Protein AF-W7D1L2-F1 (afdb_monomer)

Radius of gyration: 26.66 Å; Cα contacts (8 Å, |Δi|>4): 145; chains: 1; bounding box: 58×38×76 Å

Secondary structure (DSSP, 8-state):
-----PPPEEEE-TTT--EEEEE--TT---HHHHHHTTPPPHHHHHHHHHHH--TT-SSS-S--HHHHHHHHHHHHHHHHHHHTTTS--S-EEHHHHHHHS----SSHHHHHHHHHH-GGGGGTEEEEEETTEEEEEE-GGGTTT--

pLDDT: mean 73.02, std 16.32, range [32.16, 93.81]

Solvent-accessible surface area (backbone atoms only — not comparable to full-atom values): 9106 Å² total; per-residue (Å²): 136,89,84,85,82,62,77,48,41,73,48,70,41,84,90,77,71,47,74,45,77,79,38,79,26,86,81,70,69,55,69,69,63,36,56,79,66,75,44,76,56,71,62,64,60,47,55,63,54,51,31,71,36,81,78,88,62,79,80,83,67,45,62,42,76,64,54,51,39,52,51,45,51,53,50,51,30,47,50,41,46,62,49,32,86,76,78,46,96,26,66,37,38,67,67,60,48,53,77,75,33,85,68,94,51,97,55,49,70,63,54,52,53,49,55,64,67,31,73,81,38,50,81,50,36,43,77,48,74,59,89,93,45,57,33,36,27,50,47,64,74,75,65,76,74,72,130

Organism: NCBI: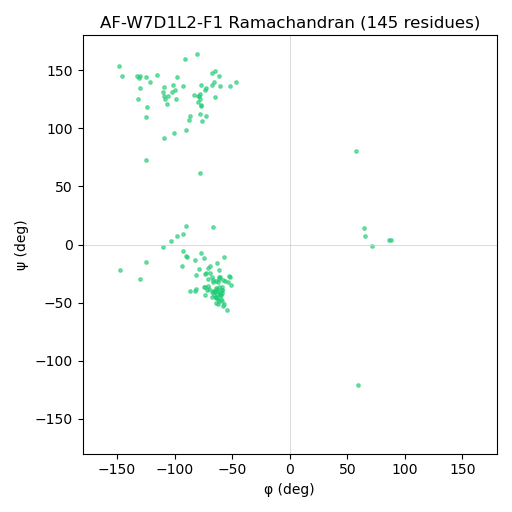txid1265816

Sequence (147 aa):
MSKQYGIGVLLVNTENGNIRVERSARFNRTAVLRRKRGLRSIREGIEAFSKDQIGGSKGGETMTSYKYTLNSIKKCLREELRKYEYKNDGWMTVDQILESCETYYAKPRTSVMQILRFDDNKTWCESRKVGRVCYFRYKETLRKGKI

Mean predicted aligned error: 16.4 Å

Foldseek 3Di:
DDDDQDDWDWDADPVPRDIDTPGAGPPNDPQVNCVVVVHDRVVVVVLVVVQCDPPDDDPDSHDDLVNQQLVLLLVVLVVLVVCCVPDDVSKDFLVRSCVRGDHPDPCSSVVVVCVLPPPVNVVFKDWDDDPPTIIIHGDCVVVVPDD

Nearest PDB structures (foldseek):
  3tky-assembly1_B  TM=4.772E-01  e=5.886E-02  Clarkia breweri
  8j3i-assembly1_A-2  TM=5.440E-01  e=7.527E-02  Coptis chinensis
  7v6j-assembly1_A  TM=4.788E-01  e=7.527E-02  Ligusticum chuanxiong
  6neh-assembly1_B  TM=5.714E-01  e=2.014E-01  Thalictrum flavum subsp. glaucum
  7v6j-assembly1_B  TM=4.814E-01  e=2.422E-01  Ligusticum chuanxiong

Structure (mmCIF, N/CA/C/O backbone):
data_AF-W7D1L2-F1
#
_entry.id   AF-W7D1L2-F1
#
loop_
_atom_site.group_PDB
_atom_site.id
_atom_site.type_symbol
_atom_site.label_atom_id
_atom_site.label_alt_id
_atom_site.label_comp_id
_atom_site.label_asym_id
_atom_site.label_entity_id
_atom_site.label_seq_id
_atom_site.pdbx_PDB_ins_code
_atom_site.Cartn_x
_atom_site.Cartn_y
_atom_site.Cartn_z
_atom_site.occupancy
_atom_site.B_iso_or_equiv
_atom_site.auth_seq_id
_atom_site.auth_comp_id
_atom_site.auth_asym_id
_atom_site.auth_atom_id
_atom_site.pdbx_PDB_model_num
ATOM 1 N N . MET A 1 1 ? 1.068 14.647 -56.869 1.00 37.25 1 MET A N 1
ATOM 2 C CA . MET A 1 1 ? 2.227 15.035 -56.027 1.00 37.25 1 MET A CA 1
ATOM 3 C C . MET A 1 1 ? 2.959 13.778 -55.567 1.00 37.25 1 MET A C 1
ATOM 5 O O . MET A 1 1 ? 2.396 13.013 -54.795 1.00 37.25 1 MET A O 1
ATOM 9 N N . SER A 1 2 ? 4.170 13.528 -56.075 1.00 32.16 2 SER A N 1
ATOM 10 C CA . SER A 1 2 ? 5.005 12.378 -55.690 1.00 32.16 2 SER A CA 1
ATOM 11 C C . SER A 1 2 ? 5.674 12.635 -54.332 1.00 32.16 2 SER A C 1
ATOM 13 O O . SER A 1 2 ? 6.319 13.666 -54.146 1.00 32.16 2 SER A O 1
ATOM 15 N N . LYS A 1 3 ? 5.494 11.730 -53.359 1.00 42.69 3 LYS A N 1
ATOM 16 C CA . LYS A 1 3 ? 6.194 11.776 -52.065 1.00 42.69 3 LYS A CA 1
ATOM 17 C C . LYS A 1 3 ? 7.524 11.030 -52.196 1.00 42.69 3 LYS A C 1
ATOM 19 O O . LYS A 1 3 ? 7.538 9.804 -52.220 1.00 42.69 3 LYS A O 1
ATOM 24 N N . GLN A 1 4 ? 8.637 11.760 -52.230 1.00 48.44 4 GLN A N 1
ATOM 25 C CA . GLN A 1 4 ? 9.975 11.173 -52.109 1.00 48.44 4 GLN A CA 1
ATOM 26 C C . GLN A 1 4 ? 10.265 10.812 -50.642 1.00 48.44 4 GLN A C 1
ATOM 28 O O . GLN A 1 4 ? 10.260 11.672 -49.759 1.00 48.44 4 GLN A O 1
ATOM 33 N N . TYR A 1 5 ? 10.528 9.534 -50.371 1.00 47.50 5 TYR A N 1
ATOM 34 C CA . TYR A 1 5 ? 11.022 9.054 -49.080 1.00 47.50 5 TYR A CA 1
ATOM 35 C C . TYR A 1 5 ? 12.534 8.830 -49.201 1.00 47.50 5 TYR A C 1
ATOM 37 O O . TYR A 1 5 ? 12.974 7.808 -49.712 1.00 47.50 5 TYR A O 1
ATOM 45 N N . GLY A 1 6 ? 13.338 9.813 -48.784 1.00 55.56 6 GLY A N 1
ATOM 46 C CA . GLY A 1 6 ? 14.799 9.719 -48.849 1.00 55.56 6 GLY A CA 1
ATOM 47 C C . GLY A 1 6 ? 15.378 8.842 -47.734 1.00 55.56 6 GLY A C 1
ATOM 48 O O . GLY A 1 6 ? 15.220 9.159 -46.549 1.00 55.56 6 GLY A O 1
ATOM 49 N N . ILE A 1 7 ? 16.066 7.764 -48.113 1.00 60.72 7 ILE A N 1
ATOM 50 C CA . ILE A 1 7 ? 17.021 7.049 -47.254 1.00 60.72 7 ILE A CA 1
ATOM 51 C C . ILE A 1 7 ? 18.262 7.952 -47.135 1.00 60.72 7 ILE A C 1
ATOM 53 O O . ILE A 1 7 ? 18.677 8.564 -48.118 1.00 60.72 7 ILE A O 1
ATOM 57 N N . GLY A 1 8 ? 18.803 8.125 -45.928 1.00 68.62 8 GLY A N 1
ATOM 58 C CA . GLY A 1 8 ? 19.995 8.959 -45.731 1.00 68.62 8 GLY A CA 1
ATOM 59 C C . GLY A 1 8 ? 21.227 8.336 -46.389 1.00 68.62 8 GLY A C 1
ATOM 60 O O . GLY A 1 8 ? 21.341 7.115 -46.424 1.00 68.62 8 GLY A O 1
ATOM 61 N N . VAL A 1 9 ? 22.143 9.167 -46.884 1.00 76.38 9 VAL A N 1
ATOM 62 C CA . VAL A 1 9 ? 23.395 8.731 -47.521 1.00 76.38 9 VAL A CA 1
ATOM 63 C C . VAL A 1 9 ? 24.557 9.051 -46.587 1.00 76.38 9 VAL A C 1
ATOM 65 O O . VAL A 1 9 ? 24.711 10.196 -46.147 1.00 76.38 9 VAL A O 1
ATOM 68 N N . LEU A 1 10 ? 25.348 8.026 -46.271 1.00 77.31 10 LEU A N 1
ATOM 69 C CA . LEU A 1 10 ? 26.580 8.131 -45.496 1.00 77.31 10 LEU A CA 1
ATOM 70 C C . LEU A 1 10 ? 27.764 7.860 -46.419 1.00 77.31 10 LEU A C 1
ATOM 72 O O . LEU A 1 10 ? 27.775 6.854 -47.125 1.00 77.31 10 LEU A O 1
ATOM 76 N N . LEU A 1 11 ? 28.761 8.734 -46.371 1.00 74.75 11 LEU A N 1
ATOM 77 C CA . LEU A 1 11 ? 30.048 8.521 -47.013 1.00 74.75 11 LEU A CA 1
ATOM 78 C C . LEU A 1 11 ? 31.036 8.033 -45.963 1.00 74.75 11 LEU A C 1
ATOM 80 O O . LEU A 1 11 ? 31.223 8.680 -44.929 1.00 74.75 11 LEU A O 1
ATOM 84 N N . VAL A 1 12 ? 31.664 6.895 -46.237 1.00 74.12 12 VAL A N 1
ATOM 85 C CA . VAL A 1 12 ? 32.719 6.331 -45.399 1.00 74.12 12 VAL A CA 1
ATOM 86 C C . VAL A 1 12 ? 34.038 6.530 -46.124 1.00 74.12 12 VAL A C 1
ATOM 88 O O . VAL A 1 12 ? 34.212 6.050 -47.240 1.00 74.12 12 VAL A O 1
ATOM 91 N N . ASN A 1 13 ? 34.967 7.243 -45.497 1.00 79.44 13 ASN A N 1
ATOM 92 C CA . ASN A 1 13 ? 36.348 7.268 -45.949 1.00 79.44 13 ASN A CA 1
ATOM 93 C C . ASN A 1 13 ? 37.017 5.966 -45.480 1.00 79.44 13 ASN A C 1
ATOM 95 O O . ASN A 1 13 ? 37.178 5.752 -44.279 1.00 79.44 13 ASN A O 1
ATOM 99 N N . THR A 1 14 ? 37.373 5.098 -46.426 1.00 76.56 14 THR A N 1
ATOM 100 C CA . THR A 1 14 ? 37.940 3.765 -46.173 1.00 76.56 14 THR A CA 1
ATOM 101 C C . THR A 1 14 ? 39.369 3.782 -45.640 1.00 76.56 14 THR A C 1
ATOM 103 O O . THR A 1 14 ? 39.783 2.805 -45.031 1.00 76.56 14 THR A O 1
ATOM 106 N N . GLU A 1 15 ? 40.110 4.874 -45.823 1.00 73.50 15 GLU A N 1
ATOM 107 C CA . GLU A 1 15 ? 41.498 5.001 -45.357 1.00 73.50 15 GLU A CA 1
ATOM 108 C C . GLU A 1 15 ? 41.551 5.392 -43.878 1.00 73.50 15 GLU A C 1
ATOM 110 O O . GLU A 1 15 ? 42.339 4.855 -43.105 1.00 73.50 15 GLU A O 1
ATOM 115 N N . ASN A 1 16 ? 40.649 6.287 -43.465 1.00 80.50 16 ASN A N 1
ATOM 116 C CA . ASN A 1 16 ? 40.673 6.887 -42.128 1.00 80.50 16 ASN A CA 1
ATOM 117 C C . ASN A 1 16 ? 39.511 6.410 -41.238 1.00 80.50 16 ASN A C 1
ATOM 119 O O . ASN A 1 16 ? 39.372 6.875 -40.110 1.00 80.50 16 ASN A O 1
ATOM 123 N N . GLY A 1 17 ? 38.615 5.564 -41.760 1.00 75.62 17 GLY A N 1
ATOM 124 C CA . GLY A 1 17 ? 37.410 5.078 -41.071 1.00 75.62 17 GLY A CA 1
ATOM 125 C C . GLY A 1 17 ? 36.364 6.160 -40.766 1.00 75.62 17 GLY A C 1
ATOM 126 O O . GLY A 1 17 ? 35.382 5.906 -40.068 1.00 75.62 17 GLY A O 1
ATOM 127 N N . ASN A 1 18 ? 36.561 7.381 -41.267 1.00 72.94 18 ASN A N 1
ATOM 128 C CA . ASN A 1 18 ? 35.715 8.522 -40.943 1.00 72.94 18 ASN A CA 1
ATOM 129 C C . ASN A 1 18 ? 34.402 8.482 -41.724 1.00 72.94 18 ASN A C 1
ATOM 131 O O . ASN A 1 18 ? 34.398 8.388 -42.951 1.00 72.94 18 ASN A O 1
ATOM 135 N N . ILE A 1 19 ? 33.286 8.638 -41.012 1.00 76.25 19 ILE A N 1
ATOM 136 C CA . ILE A 1 19 ? 31.940 8.637 -41.591 1.00 76.25 19 ILE A CA 1
ATOM 137 C C . ILE A 1 19 ? 31.399 10.066 -41.610 1.00 76.25 19 ILE A C 1
ATOM 139 O O . ILE A 1 19 ? 31.372 10.746 -40.583 1.00 76.25 19 ILE A O 1
ATOM 143 N N . ARG A 1 20 ? 30.932 10.527 -42.773 1.00 71.56 20 ARG A N 1
ATOM 144 C CA . ARG A 1 20 ? 30.256 11.821 -42.940 1.00 71.56 20 ARG A CA 1
ATOM 145 C C . ARG A 1 20 ? 28.856 11.620 -43.509 1.00 71.56 20 ARG A C 1
ATOM 147 O O . ARG A 1 20 ? 28.633 10.786 -44.381 1.00 71.56 20 ARG A O 1
ATOM 154 N N . VAL A 1 21 ? 27.898 12.393 -43.001 1.00 71.69 21 VAL A N 1
ATOM 155 C CA . VAL A 1 21 ? 26.507 12.363 -43.471 1.00 71.69 21 VAL A CA 1
ATOM 156 C C . VAL A 1 21 ? 26.376 13.318 -44.651 1.00 71.69 21 VAL A C 1
ATOM 158 O O . VAL A 1 21 ? 26.449 14.528 -44.459 1.00 71.69 21 VAL A O 1
ATOM 161 N N . GLU A 1 22 ? 26.169 12.790 -45.855 1.00 72.94 22 GLU A N 1
ATOM 162 C CA . GLU A 1 22 ? 25.981 13.609 -47.059 1.00 72.94 22 GLU A CA 1
ATOM 163 C C . GLU A 1 22 ? 24.513 14.012 -47.237 1.00 72.94 22 GLU A C 1
ATOM 165 O O . GLU A 1 22 ? 24.201 15.162 -47.541 1.00 72.94 22 GLU A O 1
ATOM 170 N N . ARG A 1 23 ? 23.581 13.088 -46.961 1.00 66.06 23 ARG A N 1
ATOM 171 C CA . ARG A 1 23 ? 22.144 13.393 -46.870 1.00 66.06 23 ARG A CA 1
ATOM 172 C C . ARG A 1 23 ? 21.553 12.792 -45.611 1.00 66.06 23 ARG A C 1
ATOM 174 O O . ARG A 1 23 ? 21.647 11.588 -45.378 1.00 66.06 23 ARG A O 1
ATOM 181 N N . SER A 1 24 ? 20.903 13.618 -44.799 1.00 62.28 24 SER A N 1
ATOM 182 C CA . SER A 1 24 ? 20.236 13.146 -43.589 1.00 62.28 24 SER A CA 1
ATOM 183 C C . SER A 1 24 ? 18.956 12.381 -43.939 1.00 62.28 24 SER A C 1
ATOM 185 O O . SER A 1 24 ? 18.133 12.823 -44.739 1.00 62.28 24 SER A O 1
ATOM 187 N N . ALA A 1 25 ? 18.768 11.207 -43.329 1.00 66.62 25 ALA A N 1
ATOM 188 C CA . ALA A 1 25 ? 17.506 10.484 -43.449 1.00 66.62 25 ALA A CA 1
ATOM 189 C C . ALA A 1 25 ? 16.379 11.293 -42.788 1.00 66.62 25 ALA A C 1
ATOM 191 O O . ALA A 1 25 ? 16.590 11.938 -41.759 1.00 66.62 25 ALA A O 1
ATOM 192 N N . ARG A 1 26 ? 15.146 11.175 -43.298 1.00 59.72 26 ARG A N 1
ATOM 193 C CA . ARG A 1 26 ? 13.949 11.843 -42.737 1.00 59.72 26 ARG A CA 1
ATOM 194 C C . ARG A 1 26 ? 13.751 11.604 -41.228 1.00 59.72 26 ARG A C 1
ATOM 196 O O . ARG A 1 26 ? 13.164 12.435 -40.528 1.00 59.72 26 ARG A O 1
ATOM 203 N N . PHE A 1 27 ? 14.230 10.465 -40.729 1.00 60.69 27 PHE A N 1
ATOM 204 C CA . PHE A 1 27 ? 14.141 10.063 -39.323 1.00 60.69 27 PHE A CA 1
ATOM 205 C C . PHE A 1 27 ? 15.444 10.237 -38.537 1.00 60.69 27 PHE A C 1
ATOM 207 O O . PHE A 1 27 ? 15.459 9.941 -37.345 1.00 60.69 27 PHE A O 1
ATOM 214 N N . ASN A 1 28 ? 16.505 10.779 -39.145 1.00 61.25 28 ASN A N 1
ATOM 215 C CA . ASN A 1 28 ? 17.763 11.078 -38.462 1.00 61.25 28 ASN A CA 1
ATOM 216 C C . ASN A 1 28 ? 17.634 12.369 -37.634 1.00 61.25 28 ASN A C 1
ATOM 218 O O . ASN A 1 28 ? 18.261 13.393 -37.898 1.00 61.25 28 ASN A O 1
ATOM 222 N N . ARG A 1 29 ? 16.721 12.349 -36.660 1.00 57.56 29 ARG A N 1
ATOM 223 C CA . ARG A 1 29 ? 16.521 13.436 -35.704 1.00 57.56 29 ARG A CA 1
ATOM 224 C C . ARG A 1 29 ? 17.435 13.148 -34.524 1.00 57.56 29 ARG A C 1
ATOM 226 O O . ARG A 1 29 ? 17.083 12.356 -33.653 1.00 57.56 29 ARG A O 1
ATOM 233 N N . THR A 1 30 ? 18.600 13.781 -34.487 1.00 55.00 30 THR A N 1
ATOM 234 C CA . THR A 1 30 ? 19.476 13.750 -33.312 1.00 55.00 30 THR A CA 1
ATOM 235 C C . THR A 1 30 ? 18.685 14.154 -32.066 1.00 55.00 30 THR A C 1
ATOM 237 O O . THR A 1 30 ? 17.907 15.113 -32.089 1.00 55.00 30 THR A O 1
ATOM 240 N N . ALA A 1 31 ? 18.879 13.434 -30.955 1.00 54.59 31 ALA A N 1
ATOM 241 C CA . ALA A 1 31 ? 18.186 13.685 -29.683 1.00 54.59 31 ALA A CA 1
ATOM 242 C C . ALA A 1 31 ? 18.308 15.152 -29.209 1.00 54.59 31 ALA A C 1
ATOM 244 O O . ALA A 1 31 ? 17.403 15.687 -28.567 1.00 54.59 31 ALA A O 1
ATOM 245 N N . VAL A 1 32 ? 19.388 15.827 -29.614 1.00 56.16 32 VAL A N 1
ATOM 246 C CA . VAL A 1 32 ? 19.672 17.248 -29.372 1.00 56.16 32 VAL A CA 1
ATOM 247 C C . VAL A 1 32 ? 18.581 18.172 -29.941 1.00 56.16 32 VAL A C 1
ATOM 249 O O . VAL A 1 32 ? 18.166 19.119 -29.272 1.00 56.16 32 VAL A O 1
ATOM 252 N N . LEU A 1 33 ? 18.037 17.869 -31.127 1.00 52.41 33 LEU A N 1
ATOM 253 C CA . LEU A 1 33 ? 16.958 18.654 -31.743 1.00 52.41 33 LEU A CA 1
ATOM 254 C C . LEU A 1 33 ? 15.604 18.464 -31.036 1.00 52.41 33 LEU A C 1
ATOM 256 O O . LEU A 1 33 ? 14.760 19.357 -31.101 1.00 52.41 33 LEU A O 1
ATOM 260 N N . ARG A 1 34 ? 15.383 17.337 -30.336 1.00 51.59 34 ARG A N 1
ATOM 261 C CA . ARG A 1 34 ? 14.158 17.114 -29.537 1.00 51.59 34 ARG A CA 1
ATOM 262 C C . ARG A 1 34 ? 14.166 17.953 -28.259 1.00 51.59 34 ARG A C 1
ATOM 264 O O . ARG A 1 34 ? 13.168 18.616 -27.990 1.00 51.59 34 ARG A O 1
ATOM 271 N N . ARG A 1 35 ? 15.303 18.014 -27.546 1.00 53.19 35 ARG A N 1
ATOM 272 C CA . ARG A 1 35 ? 15.460 18.865 -26.348 1.00 53.19 35 ARG A CA 1
ATOM 273 C C . ARG A 1 35 ? 15.248 20.349 -26.655 1.00 53.19 35 ARG A 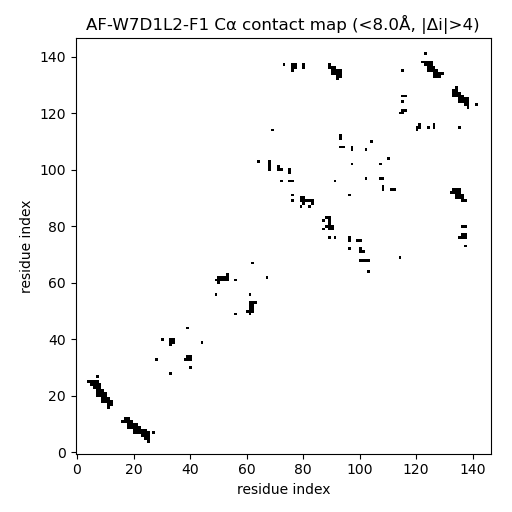C 1
ATOM 275 O O . ARG A 1 35 ? 14.505 21.000 -25.933 1.00 53.19 35 ARG A O 1
ATOM 282 N N . LYS A 1 36 ? 15.805 20.868 -27.762 1.00 56.19 36 LYS A N 1
ATOM 283 C CA . LYS A 1 36 ? 15.588 22.269 -28.188 1.00 56.19 36 LYS A CA 1
ATOM 284 C C . LYS A 1 36 ? 14.121 22.615 -28.491 1.00 56.19 36 LYS A C 1
ATOM 286 O O . LYS A 1 36 ? 13.769 23.785 -28.459 1.00 56.19 36 LYS A O 1
ATOM 291 N N . ARG A 1 37 ? 13.272 21.624 -28.789 1.00 58.28 37 ARG A N 1
ATOM 292 C CA . ARG A 1 37 ? 11.837 21.801 -29.084 1.00 58.28 37 ARG A CA 1
ATOM 293 C C . ARG A 1 37 ? 10.921 21.536 -27.881 1.00 58.28 37 ARG A C 1
ATOM 295 O O . ARG A 1 37 ? 9.714 21.455 -28.069 1.00 58.28 37 ARG A O 1
ATOM 302 N N . GLY A 1 38 ? 11.470 21.327 -26.679 1.00 58.62 38 GLY A N 1
ATOM 303 C CA . GLY A 1 38 ? 10.680 20.966 -25.493 1.00 58.62 38 GLY A CA 1
ATOM 304 C C . GLY A 1 38 ? 9.989 19.600 -25.599 1.00 58.62 38 GLY A C 1
ATOM 305 O O . GLY A 1 38 ? 9.087 19.290 -24.825 1.00 58.62 38 GLY A O 1
ATOM 306 N N . LEU A 1 39 ? 10.385 18.770 -26.570 1.00 60.19 39 LEU A N 1
ATOM 307 C CA . LEU A 1 39 ? 9.811 17.445 -26.754 1.00 60.19 39 LEU A CA 1
ATOM 308 C C . LEU A 1 39 ? 10.456 16.495 -25.748 1.00 60.19 39 LEU A C 1
ATOM 310 O O . LEU A 1 39 ? 11.678 16.313 -25.765 1.00 60.19 39 LEU A O 1
ATOM 314 N N . ARG A 1 40 ? 9.612 15.874 -24.917 1.00 57.41 40 ARG A N 1
ATOM 315 C CA . ARG A 1 40 ? 9.997 14.847 -23.941 1.00 57.41 40 ARG A CA 1
ATOM 316 C C . ARG A 1 40 ? 10.914 13.808 -24.575 1.00 57.41 40 ARG A C 1
ATOM 318 O O . ARG A 1 40 ? 10.738 13.425 -25.744 1.00 57.41 40 ARG A O 1
ATOM 325 N N . SER A 1 41 ? 11.924 13.380 -23.822 1.00 60.66 41 SER A N 1
ATOM 326 C CA . SER A 1 41 ? 12.824 12.342 -24.306 1.00 60.66 41 SER A CA 1
ATOM 327 C C . SER A 1 41 ? 12.023 11.062 -24.553 1.00 60.66 41 SER A C 1
ATOM 329 O O . SER A 1 41 ? 11.080 10.752 -23.832 1.00 60.66 41 SER A O 1
ATOM 331 N N . ILE A 1 42 ? 12.385 10.291 -25.582 1.00 58.62 42 ILE A N 1
ATOM 332 C CA . ILE A 1 42 ? 11.745 8.983 -25.823 1.00 58.62 42 ILE A CA 1
ATOM 333 C C . ILE A 1 42 ? 11.891 8.097 -24.571 1.00 58.62 42 ILE A C 1
ATOM 335 O O . ILE A 1 42 ? 10.993 7.328 -24.245 1.00 58.62 42 ILE A O 1
ATOM 339 N N . ARG A 1 43 ? 12.995 8.275 -23.831 1.00 53.66 43 ARG A N 1
ATOM 340 C CA . ARG A 1 43 ? 13.289 7.573 -22.583 1.00 53.66 43 ARG A CA 1
ATOM 341 C C . ARG A 1 43 ? 12.225 7.798 -21.507 1.00 53.66 43 ARG A C 1
ATOM 343 O O . ARG A 1 43 ? 11.841 6.831 -20.873 1.00 53.66 43 ARG A O 1
ATOM 350 N N . GLU A 1 44 ? 11.683 9.009 -21.376 1.00 57.69 44 GLU A N 1
ATOM 351 C CA . GLU A 1 44 ? 10.586 9.293 -20.432 1.00 57.69 44 GLU A CA 1
ATOM 352 C C . GLU A 1 44 ? 9.322 8.473 -20.736 1.00 57.69 44 GLU A C 1
ATOM 354 O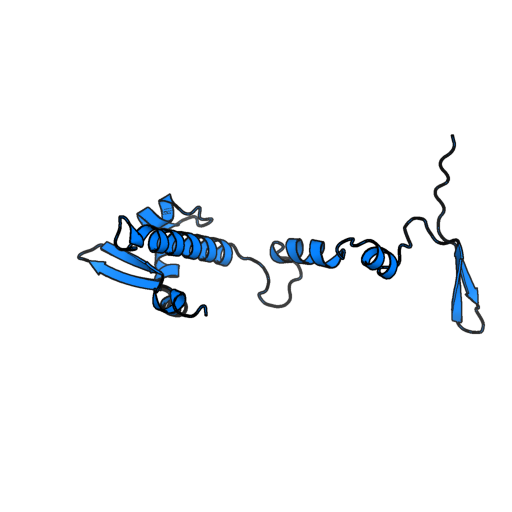 O . GLU A 1 44 ? 8.641 8.025 -19.818 1.00 57.69 44 GLU A O 1
ATOM 359 N N . GLY A 1 45 ? 9.010 8.242 -22.016 1.00 57.41 45 GLY A N 1
ATOM 360 C CA . GLY A 1 45 ? 7.884 7.387 -22.411 1.00 57.41 45 GLY A CA 1
ATOM 361 C C . GLY A 1 45 ? 8.167 5.895 -22.208 1.00 57.41 45 GLY A C 1
ATOM 362 O O . GLY A 1 45 ? 7.281 5.145 -21.806 1.00 57.41 45 GLY A O 1
ATOM 363 N N . ILE A 1 46 ? 9.413 5.473 -22.445 1.00 57.44 46 ILE A N 1
ATOM 364 C CA . ILE A 1 46 ? 9.856 4.086 -22.253 1.00 57.44 46 ILE A CA 1
ATOM 365 C C . ILE A 1 46 ? 9.919 3.727 -20.762 1.00 57.44 46 ILE A C 1
ATOM 367 O O . ILE A 1 46 ? 9.532 2.624 -20.403 1.00 57.44 46 ILE A O 1
ATOM 371 N N . GLU A 1 47 ? 10.356 4.631 -19.881 1.00 55.56 47 GLU A N 1
ATOM 372 C CA . GLU A 1 47 ? 10.455 4.372 -18.435 1.00 55.56 47 GLU A CA 1
ATOM 373 C C . GLU A 1 47 ? 9.092 4.114 -17.784 1.00 55.56 47 GLU A C 1
ATOM 375 O O . GLU A 1 47 ? 8.986 3.250 -16.914 1.00 55.56 47 GLU A O 1
ATOM 380 N N . ALA A 1 48 ? 8.043 4.826 -18.210 1.00 58.00 48 ALA A N 1
ATOM 381 C CA . ALA A 1 48 ? 6.683 4.564 -17.745 1.00 58.00 48 ALA A CA 1
ATOM 382 C C . ALA A 1 48 ? 6.214 3.165 -18.176 1.00 58.00 48 ALA A C 1
ATOM 384 O O . ALA A 1 48 ? 5.735 2.394 -17.352 1.00 58.00 48 ALA A O 1
ATOM 385 N N . PHE A 1 49 ? 6.435 2.810 -19.444 1.00 55.25 49 PHE A N 1
ATOM 386 C CA . PHE A 1 49 ? 6.013 1.524 -19.998 1.00 55.25 49 PHE A CA 1
ATOM 387 C C . PHE A 1 49 ? 6.842 0.341 -19.469 1.00 55.25 49 PHE A C 1
ATOM 389 O O . PHE A 1 49 ? 6.313 -0.737 -19.222 1.00 55.25 49 PHE A O 1
ATOM 396 N N . SER A 1 50 ? 8.141 0.536 -19.236 1.00 56.75 50 SER A N 1
ATOM 397 C CA . SER A 1 50 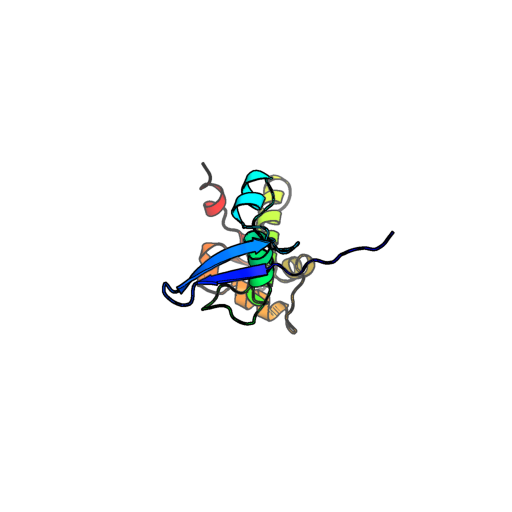? 9.054 -0.497 -18.735 1.00 56.75 50 SER A CA 1
ATOM 398 C C . SER A 1 50 ? 8.772 -0.898 -17.287 1.00 56.75 50 SER A C 1
ATOM 400 O O . SER A 1 50 ? 9.130 -2.005 -16.897 1.00 56.75 50 SER A O 1
ATOM 402 N N . LYS A 1 51 ? 8.148 -0.028 -16.481 1.00 58.56 51 LYS A N 1
ATOM 403 C CA . LYS A 1 51 ? 7.749 -0.356 -15.101 1.00 58.56 51 LYS A CA 1
ATOM 404 C C . LYS A 1 51 ? 6.579 -1.339 -15.045 1.00 58.56 51 LYS A C 1
ATOM 406 O O . LYS A 1 51 ? 6.520 -2.141 -14.114 1.00 58.56 51 LYS A O 1
ATOM 411 N N . ASP A 1 52 ? 5.707 -1.303 -16.048 1.00 57.75 52 ASP A N 1
ATOM 412 C CA . ASP A 1 52 ? 4.530 -2.172 -16.158 1.00 57.75 52 ASP A CA 1
ATOM 413 C C . ASP A 1 52 ? 4.836 -3.497 -16.887 1.00 57.75 52 ASP A C 1
ATOM 415 O O . ASP A 1 52 ? 4.023 -4.418 -16.872 1.00 57.75 52 ASP A O 1
ATOM 419 N N . GLN A 1 53 ? 6.010 -3.626 -17.515 1.00 57.53 53 GLN A N 1
ATOM 420 C CA . GLN A 1 53 ? 6.417 -4.828 -18.247 1.00 57.53 53 GLN A CA 1
ATOM 421 C C . GLN A 1 53 ? 7.357 -5.714 -17.411 1.00 57.53 53 GLN A C 1
ATOM 423 O O . GLN A 1 53 ? 8.316 -5.255 -16.789 1.00 57.53 53 GLN A O 1
ATOM 428 N N . ILE A 1 54 ? 7.067 -7.018 -17.396 1.00 56.00 54 ILE A N 1
ATOM 429 C CA . ILE A 1 54 ? 7.786 -8.026 -16.595 1.00 56.00 54 ILE A CA 1
ATOM 430 C C . ILE A 1 54 ? 9.093 -8.479 -17.270 1.00 56.00 54 ILE A C 1
ATOM 432 O O . ILE A 1 54 ? 10.034 -8.886 -16.592 1.00 56.00 54 ILE A O 1
ATOM 436 N N . GLY A 1 55 ? 9.186 -8.385 -18.599 1.00 49.12 55 GLY A N 1
ATOM 437 C CA . GLY A 1 55 ? 10.354 -8.839 -19.356 1.00 49.12 55 GLY A CA 1
ATOM 438 C C . GLY A 1 55 ? 11.526 -7.851 -19.336 1.00 49.12 55 GLY A C 1
ATOM 439 O O . GLY A 1 55 ? 11.367 -6.692 -19.707 1.00 49.12 55 GLY A O 1
ATOM 440 N N . GLY A 1 56 ? 12.723 -8.327 -18.971 1.00 52.81 56 GLY A N 1
ATOM 441 C CA . GLY A 1 56 ? 13.991 -7.602 -19.155 1.00 52.81 56 GLY A CA 1
ATOM 442 C C . GLY A 1 56 ? 14.408 -6.647 -18.029 1.00 52.81 56 GLY A C 1
ATOM 443 O O . GLY A 1 56 ? 15.437 -5.983 -18.163 1.00 52.81 56 GLY A O 1
ATOM 444 N N . SER A 1 57 ? 13.667 -6.575 -16.918 1.00 53.72 57 SER A N 1
ATOM 445 C CA . SER A 1 57 ? 14.054 -5.738 -15.778 1.00 53.72 57 SER A CA 1
ATOM 446 C C . SER A 1 57 ? 15.146 -6.412 -14.939 1.00 53.72 57 SER A C 1
ATOM 448 O O . SER A 1 57 ? 15.039 -7.567 -14.519 1.00 53.72 57 SER A O 1
ATOM 450 N N . LYS A 1 58 ? 16.243 -5.691 -14.687 1.00 54.25 58 LYS A N 1
ATOM 451 C CA . LYS A 1 58 ? 17.269 -6.136 -13.741 1.00 54.25 58 LYS A CA 1
ATOM 452 C C . LYS A 1 58 ? 16.731 -5.908 -12.330 1.00 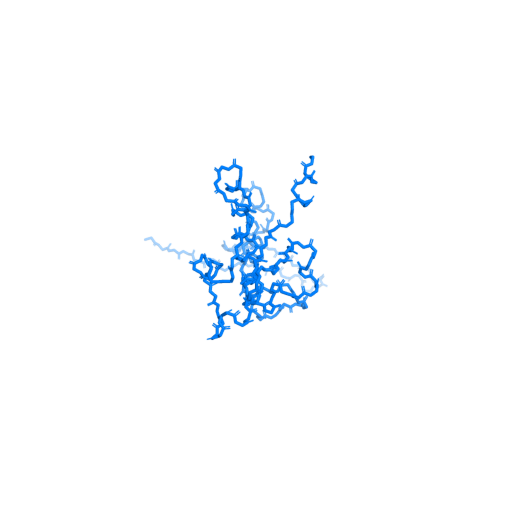54.25 58 LYS A C 1
ATOM 454 O O . LYS A 1 58 ? 16.648 -4.774 -11.888 1.00 54.25 58 LYS A O 1
ATOM 459 N N . GLY A 1 59 ? 16.356 -6.986 -11.645 1.00 48.84 59 GLY A N 1
ATOM 460 C CA . GLY A 1 59 ? 16.185 -7.015 -10.190 1.00 48.84 59 GLY A CA 1
ATOM 461 C C . GLY A 1 59 ? 15.179 -6.010 -9.616 1.00 48.84 59 GLY A C 1
ATOM 462 O O . GLY A 1 59 ? 15.559 -5.006 -9.028 1.00 48.84 59 GLY A O 1
ATOM 463 N N . GLY A 1 60 ? 13.885 -6.329 -9.686 1.00 53.41 60 GLY A N 1
ATOM 464 C CA . GLY A 1 60 ? 12.910 -5.793 -8.728 1.00 53.41 60 GLY A CA 1
ATOM 465 C C . GLY A 1 60 ? 12.286 -4.431 -9.042 1.00 53.41 60 GLY A C 1
ATOM 466 O O . GLY A 1 60 ? 11.472 -3.967 -8.243 1.00 53.41 60 GLY A O 1
ATOM 467 N N . GLU A 1 61 ? 12.568 -3.811 -10.189 1.00 55.09 61 GLU A N 1
ATOM 468 C CA . GLU A 1 61 ? 11.922 -2.550 -10.604 1.00 55.09 61 GLU A CA 1
ATOM 469 C C . GLU A 1 61 ? 10.511 -2.734 -11.184 1.00 55.09 61 GLU A C 1
ATOM 471 O O . GLU A 1 61 ? 9.703 -1.807 -11.141 1.00 55.09 61 GLU A O 1
ATOM 476 N N .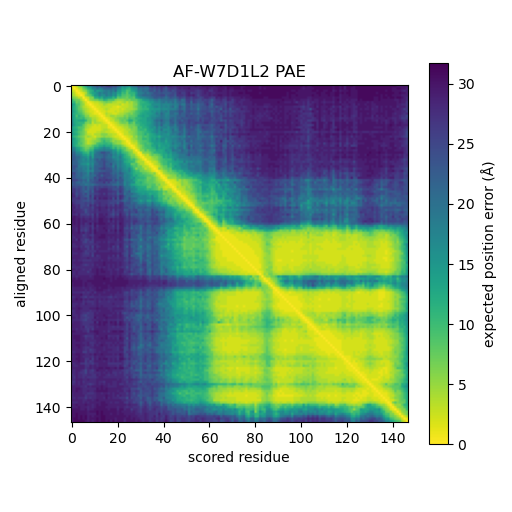 THR A 1 62 ? 10.170 -3.937 -11.652 1.00 60.69 62 THR A N 1
ATOM 477 C CA . THR A 1 62 ? 8.850 -4.228 -12.225 1.00 60.69 62 THR A CA 1
ATOM 478 C C . THR A 1 62 ? 7.736 -4.114 -11.184 1.00 60.69 62 THR A C 1
ATOM 480 O O . THR A 1 62 ? 7.868 -4.545 -10.026 1.00 60.69 62 THR A O 1
ATOM 483 N N . MET A 1 63 ? 6.611 -3.542 -11.610 1.00 64.12 63 MET A N 1
ATOM 484 C CA . MET A 1 63 ? 5.363 -3.535 -10.867 1.00 64.12 63 MET A CA 1
ATOM 485 C C . MET A 1 63 ? 4.733 -4.933 -10.894 1.00 64.12 63 MET A C 1
ATOM 487 O O . MET A 1 63 ? 4.294 -5.422 -11.928 1.00 64.12 63 MET A O 1
ATOM 491 N N . THR A 1 64 ? 4.714 -5.610 -9.748 1.00 75.19 64 THR A N 1
ATOM 492 C CA . THR A 1 64 ? 4.067 -6.921 -9.605 1.00 75.19 64 THR A CA 1
ATOM 493 C C . THR A 1 64 ? 2.614 -6.756 -9.164 1.00 75.19 64 THR A C 1
ATOM 495 O O . THR A 1 64 ? 2.263 -5.747 -8.548 1.00 75.19 64 THR A O 1
ATOM 498 N N . SER A 1 65 ? 1.771 -7.772 -9.378 1.00 73.88 65 SER A N 1
ATOM 499 C CA . SER A 1 65 ? 0.392 -7.803 -8.851 1.00 73.88 65 SER A CA 1
ATOM 50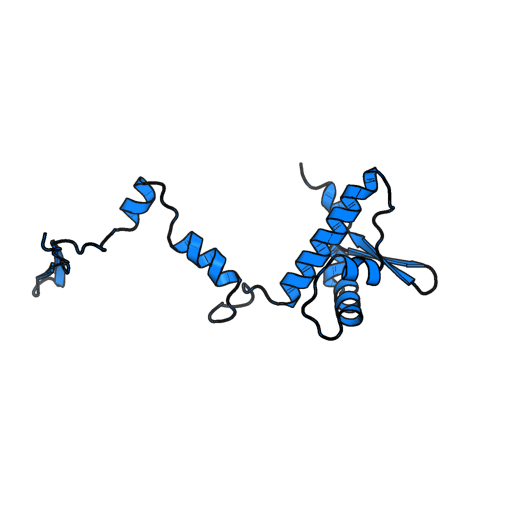0 C C . SER A 1 65 ? 0.345 -7.567 -7.334 1.00 73.88 65 SER A C 1
ATOM 502 O O . SER A 1 65 ? -0.567 -6.913 -6.823 1.00 73.88 65 SER A O 1
ATOM 504 N N . TYR A 1 66 ? 1.384 -8.015 -6.619 1.00 80.62 66 TYR A N 1
ATOM 505 C CA . TYR A 1 66 ? 1.591 -7.696 -5.208 1.00 80.62 66 TYR A CA 1
ATOM 506 C C . TYR A 1 66 ? 1.794 -6.200 -4.968 1.00 80.62 66 TYR A C 1
ATOM 508 O O . TYR A 1 66 ? 1.089 -5.625 -4.141 1.00 80.62 66 TYR A O 1
ATOM 516 N N . LYS A 1 67 ? 2.710 -5.548 -5.699 1.00 80.06 67 LYS A N 1
ATOM 517 C CA . LYS A 1 67 ? 2.961 -4.107 -5.553 1.00 80.06 67 LYS A CA 1
ATOM 518 C C . LYS A 1 67 ? 1.737 -3.267 -5.923 1.00 80.06 67 LYS A C 1
ATOM 520 O O . LYS A 1 67 ? 1.455 -2.312 -5.204 1.00 80.06 67 LYS A O 1
ATOM 525 N N . TYR A 1 68 ? 0.990 -3.631 -6.970 1.00 83.25 68 TYR A N 1
ATOM 526 C CA . TYR A 1 68 ? -0.277 -2.964 -7.299 1.00 83.25 68 TYR A CA 1
ATOM 527 C C . TYR A 1 68 ? -1.256 -3.046 -6.130 1.00 83.25 68 TYR A C 1
ATOM 529 O O . TYR A 1 68 ? -1.706 -2.016 -5.635 1.00 83.25 68 TYR A O 1
ATOM 537 N N . THR A 1 69 ? -1.509 -4.257 -5.628 1.00 85.38 69 THR A N 1
ATOM 538 C CA . THR A 1 69 ? -2.452 -4.464 -4.522 1.00 85.38 69 THR A CA 1
ATOM 539 C C . THR A 1 69 ? -2.002 -3.727 -3.256 1.00 85.38 69 THR A C 1
ATOM 541 O O . THR A 1 69 ? -2.796 -3.050 -2.609 1.00 85.38 69 THR A O 1
ATOM 544 N N . LEU A 1 70 ? -0.707 -3.783 -2.928 1.00 88.31 70 LEU A N 1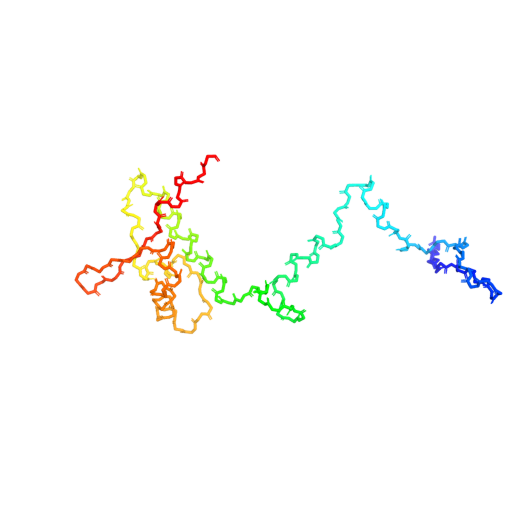
ATOM 545 C CA . LEU A 1 70 ? -0.120 -3.075 -1.790 1.00 88.31 70 LEU A CA 1
ATOM 546 C C . LEU A 1 70 ? -0.285 -1.553 -1.910 1.00 88.31 70 LEU A C 1
ATOM 548 O O . LEU A 1 70 ? -0.623 -0.888 -0.930 1.00 88.31 70 LEU A O 1
ATOM 552 N N . ASN A 1 71 ? -0.054 -0.995 -3.099 1.00 87.81 71 ASN A N 1
ATOM 553 C CA . ASN A 1 71 ? -0.213 0.434 -3.353 1.00 87.81 71 ASN A CA 1
ATOM 554 C C . ASN A 1 71 ? -1.682 0.866 -3.261 1.00 87.81 71 ASN A C 1
ATOM 556 O O . ASN A 1 71 ? -1.957 1.909 -2.665 1.00 87.81 71 ASN A O 1
ATOM 560 N N . SER A 1 72 ? -2.615 0.056 -3.771 1.00 88.94 72 SER A N 1
ATOM 561 C CA . SER A 1 72 ? -4.059 0.293 -3.643 1.00 88.94 72 SER A CA 1
ATOM 562 C C . SER A 1 72 ? -4.499 0.306 -2.179 1.00 88.94 72 SER A C 1
ATOM 564 O O . SER A 1 72 ? -5.115 1.274 -1.738 1.00 88.94 72 SER A O 1
ATOM 566 N N . ILE A 1 73 ? -4.084 -0.690 -1.388 1.00 91.38 73 ILE A N 1
ATOM 567 C CA . ILE A 1 73 ? -4.381 -0.761 0.053 1.00 91.38 73 ILE A CA 1
ATOM 568 C C . ILE A 1 73 ? -3.815 0.459 0.792 1.00 91.38 73 ILE A C 1
ATOM 570 O O . ILE A 1 73 ? -4.516 1.093 1.579 1.00 91.38 73 ILE A O 1
ATOM 574 N N . LYS A 1 74 ? -2.554 0.830 0.526 1.00 91.38 74 LYS A N 1
ATOM 575 C CA . LYS A 1 74 ? -1.928 2.024 1.121 1.00 91.38 74 LYS A CA 1
ATOM 576 C C . LYS A 1 74 ? -2.696 3.297 0.789 1.00 91.38 74 LYS A C 1
ATOM 578 O O . LYS A 1 74 ? -2.833 4.160 1.654 1.00 91.38 74 LYS A O 1
ATOM 583 N N . LYS A 1 75 ? -3.152 3.434 -0.459 1.00 89.88 75 LYS A N 1
ATOM 584 C CA . LYS A 1 75 ? -3.945 4.581 -0.905 1.00 89.88 75 LYS A CA 1
ATOM 585 C C . LYS A 1 75 ? -5.279 4.627 -0.160 1.00 89.88 75 LYS A C 1
ATOM 587 O O . LYS A 1 75 ? -5.564 5.657 0.440 1.00 89.88 75 LYS A O 1
ATOM 592 N N . CYS A 1 76 ? -6.007 3.513 -0.114 1.00 90.88 76 CYS A N 1
ATOM 593 C CA . CYS A 1 76 ? -7.271 3.387 0.609 1.00 90.88 76 CYS A CA 1
ATOM 594 C C . CYS A 1 76 ? -7.136 3.782 2.087 1.00 90.88 76 CYS A C 1
ATOM 596 O O . CYS A 1 76 ? -7.780 4.729 2.531 1.00 90.88 76 CYS A O 1
ATOM 598 N N . LEU A 1 77 ? -6.229 3.142 2.834 1.00 90.19 77 LEU A N 1
ATOM 599 C CA . LEU A 1 77 ? -6.061 3.420 4.266 1.00 90.19 77 LEU A CA 1
ATOM 600 C C . LEU A 1 77 ? -5.623 4.865 4.538 1.00 90.19 77 LEU A C 1
ATOM 602 O O . LEU A 1 77 ? -5.983 5.449 5.558 1.00 90.19 77 LEU A O 1
ATOM 606 N N . ARG A 1 78 ? -4.845 5.462 3.630 1.00 88.50 78 ARG A N 1
ATOM 607 C CA . ARG A 1 78 ? -4.443 6.868 3.730 1.00 88.50 78 ARG A CA 1
ATOM 608 C C . ARG A 1 78 ? -5.604 7.816 3.446 1.00 88.50 78 ARG A C 1
ATOM 610 O O . ARG A 1 78 ? -5.686 8.864 4.076 1.00 88.50 78 ARG A O 1
ATOM 617 N N . GLU A 1 79 ? -6.456 7.496 2.481 1.00 86.62 79 GLU A N 1
ATOM 618 C CA . GLU A 1 79 ? -7.652 8.281 2.178 1.00 86.62 79 GLU A CA 1
ATOM 619 C C . GLU A 1 79 ? -8.664 8.200 3.318 1.00 86.62 79 GLU A C 1
ATOM 621 O O . GLU A 1 79 ? -9.198 9.233 3.712 1.00 86.62 79 GLU A O 1
ATOM 626 N N . GLU A 1 80 ? -8.850 7.026 3.919 1.00 86.00 80 GLU A N 1
ATOM 627 C CA . GLU A 1 80 ? -9.708 6.884 5.095 1.00 86.00 80 GLU A CA 1
ATOM 628 C C . GLU A 1 80 ? -9.142 7.642 6.304 1.00 86.00 80 GLU A C 1
ATOM 630 O O . GLU A 1 80 ? -9.869 8.378 6.967 1.00 86.00 80 GLU A O 1
ATOM 635 N N . LEU A 1 81 ? -7.821 7.594 6.521 1.00 84.25 81 LEU A N 1
ATOM 636 C CA . LEU A 1 81 ? -7.158 8.437 7.523 1.00 84.25 81 LEU A CA 1
ATOM 637 C C . LEU A 1 81 ? -7.314 9.940 7.228 1.00 84.25 81 LEU A C 1
ATOM 639 O O . LEU A 1 81 ? -7.314 10.742 8.149 1.00 84.25 81 LEU A O 1
ATOM 643 N N . ARG A 1 82 ? -7.441 10.372 5.968 1.00 79.25 82 ARG A N 1
ATOM 644 C CA . ARG A 1 82 ? -7.719 11.789 5.655 1.00 79.25 82 ARG A CA 1
ATOM 645 C C . ARG A 1 82 ? -9.162 12.168 5.965 1.00 79.25 82 ARG A C 1
ATOM 647 O O . ARG A 1 82 ? -9.407 13.272 6.433 1.00 79.25 82 ARG A O 1
ATOM 654 N N . LYS A 1 83 ? -10.108 11.256 5.732 1.00 76.69 83 LYS A N 1
ATOM 655 C CA . LYS A 1 83 ? -11.522 11.441 6.093 1.00 76.69 83 LYS A CA 1
ATOM 656 C C . LYS A 1 83 ? -11.751 11.416 7.612 1.00 76.69 83 LYS A C 1
ATOM 658 O O . LYS A 1 83 ? -12.779 11.920 8.067 1.00 76.69 83 LYS A O 1
ATOM 663 N N . TYR A 1 84 ? -10.801 10.873 8.384 1.00 64.62 84 TYR A N 1
ATOM 664 C CA . TYR A 1 84 ? -10.822 10.837 9.854 1.00 64.62 84 TYR A CA 1
ATOM 665 C C . TYR A 1 84 ? -11.079 12.192 10.501 1.00 64.62 84 TYR A C 1
ATOM 667 O O . TYR A 1 84 ? -11.784 12.240 11.502 1.00 64.62 84 TYR A O 1
ATOM 675 N N . GLU A 1 85 ? -10.580 13.287 9.917 1.00 58.44 85 GLU A N 1
ATOM 676 C CA . GLU A 1 85 ? -10.812 14.634 10.460 1.00 58.44 85 GLU A CA 1
ATOM 677 C C . GLU A 1 85 ? -12.312 14.982 10.588 1.00 58.44 85 GLU A C 1
ATOM 679 O O . GLU A 1 85 ? -12.639 15.947 11.271 1.00 58.44 85 GLU A O 1
ATOM 684 N N . TYR A 1 86 ? -13.228 14.181 10.012 1.00 50.44 86 TYR A N 1
ATOM 685 C CA . TYR A 1 86 ? -14.662 14.461 10.029 1.00 50.44 86 TYR A CA 1
ATOM 686 C C . TYR A 1 86 ? -15.611 13.328 10.480 1.00 50.44 86 TYR A C 1
ATOM 688 O O . TYR A 1 86 ? -16.682 13.679 10.974 1.00 50.44 86 TYR A O 1
ATOM 696 N N . LYS A 1 87 ? -15.333 12.012 10.306 1.00 54.28 87 LYS A N 1
ATOM 697 C CA . LYS A 1 87 ? -16.386 10.972 10.538 1.00 54.28 87 LYS A CA 1
ATOM 698 C C . LYS A 1 87 ? -16.008 9.572 11.068 1.00 54.28 87 LYS A C 1
ATOM 700 O O . LYS A 1 87 ? -16.899 8.921 11.600 1.00 54.28 87 LYS A O 1
ATOM 705 N N . ASN A 1 88 ? -14.777 9.073 10.939 1.00 61.41 88 ASN A N 1
ATOM 706 C CA . ASN A 1 88 ? -14.425 7.685 11.314 1.00 61.41 88 ASN A CA 1
ATOM 707 C C . ASN A 1 88 ? -13.003 7.604 11.857 1.00 61.41 88 ASN A C 1
ATOM 709 O O . ASN A 1 88 ? -12.145 8.255 11.285 1.00 61.41 88 ASN A O 1
ATOM 713 N N . ASP A 1 89 ? -12.722 6.735 12.842 1.00 74.75 89 ASP A N 1
ATOM 714 C CA . ASP A 1 89 ? -11.424 6.613 13.552 1.00 74.75 89 ASP A CA 1
ATOM 715 C C . ASP A 1 89 ? -10.227 6.099 12.682 1.00 74.75 89 ASP A C 1
ATOM 717 O O . ASP A 1 89 ? -9.170 5.689 13.165 1.00 74.75 89 ASP A O 1
ATOM 721 N N . GLY A 1 90 ? -10.388 6.114 11.350 1.00 83.00 90 GLY A N 1
ATOM 722 C CA . GLY A 1 90 ? -9.403 5.692 10.345 1.00 83.00 90 GLY A CA 1
ATOM 723 C C . GLY A 1 90 ? -9.179 4.178 10.292 1.00 83.00 90 GLY A C 1
ATOM 724 O O . GLY A 1 90 ? -8.388 3.692 9.487 1.00 83.00 90 GLY A O 1
ATOM 725 N N . TRP A 1 91 ? -9.857 3.429 11.160 1.00 90.56 91 TRP A N 1
ATOM 726 C CA . TRP A 1 91 ? -9.781 1.980 11.256 1.00 90.56 91 TRP A CA 1
ATOM 727 C C . TRP A 1 91 ? -10.702 1.310 10.245 1.00 90.56 91 TRP A C 1
ATOM 729 O O . TRP A 1 91 ? -11.903 1.565 10.221 1.00 90.56 91 TRP A O 1
ATOM 739 N N . MET A 1 92 ? -10.143 0.383 9.474 1.00 92.06 92 MET A N 1
ATOM 740 C CA . MET A 1 92 ? -10.872 -0.411 8.492 1.00 92.06 92 MET A CA 1
ATOM 741 C C . MET A 1 92 ? -10.671 -1.903 8.731 1.00 92.06 92 MET A C 1
ATOM 743 O O . MET A 1 92 ? -9.591 -2.364 9.100 1.00 92.06 92 MET A O 1
ATOM 747 N N . THR A 1 93 ? -11.713 -2.684 8.495 1.00 93.12 93 THR A N 1
ATOM 748 C CA . THR A 1 93 ? -11.633 -4.145 8.413 1.00 93.12 93 THR A CA 1
ATOM 749 C C . THR A 1 93 ? -11.125 -4.579 7.038 1.00 93.12 93 THR A C 1
ATOM 751 O O . THR A 1 93 ? -11.163 -3.814 6.077 1.00 93.12 93 THR A O 1
ATOM 754 N N . VAL A 1 94 ? -10.680 -5.834 6.912 1.00 91.94 94 VAL A N 1
ATOM 755 C CA . VAL A 1 94 ? -10.292 -6.386 5.598 1.00 91.94 94 VAL A CA 1
ATOM 756 C C . VAL A 1 94 ? -11.448 -6.338 4.603 1.00 91.94 94 VAL A C 1
ATOM 758 O O . VAL A 1 94 ? -11.214 -6.053 3.437 1.00 91.94 94 VAL A O 1
ATOM 761 N N . ASP A 1 95 ? -12.678 -6.560 5.062 1.00 90.69 95 ASP A N 1
ATOM 762 C CA . ASP A 1 95 ? -13.856 -6.558 4.193 1.00 90.69 95 ASP A CA 1
ATOM 763 C C . ASP A 1 95 ? -14.114 -5.155 3.618 1.00 90.69 95 ASP A C 1
ATOM 765 O O . ASP A 1 95 ? -14.254 -5.013 2.408 1.00 90.69 95 ASP A O 1
ATOM 769 N N . GLN A 1 96 ? -14.012 -4.106 4.443 1.00 90.94 96 GLN A N 1
ATOM 770 C CA . GLN A 1 96 ? -14.095 -2.712 3.978 1.00 90.94 96 GLN A CA 1
ATOM 771 C C . GLN A 1 96 ? -12.954 -2.341 3.017 1.00 90.94 96 GLN A C 1
ATOM 773 O O . GLN A 1 96 ? -13.154 -1.615 2.045 1.00 90.94 96 GLN A O 1
ATOM 778 N N . ILE A 1 97 ? -11.739 -2.840 3.269 1.00 91.50 97 ILE A N 1
ATOM 779 C CA . ILE A 1 97 ? -10.603 -2.609 2.369 1.00 91.50 97 ILE A CA 1
ATOM 780 C C . ILE A 1 97 ? -10.873 -3.267 1.012 1.00 91.50 97 ILE A C 1
ATOM 782 O O . ILE A 1 97 ? -10.664 -2.626 -0.011 1.00 91.50 97 ILE A O 1
ATOM 786 N N . LEU A 1 98 ? -11.367 -4.505 0.986 1.00 91.00 98 LEU A N 1
ATOM 787 C CA . LEU A 1 98 ? -11.682 -5.220 -0.254 1.00 91.00 98 LEU A CA 1
ATOM 788 C C . LEU A 1 98 ? -12.835 -4.596 -1.040 1.00 91.00 98 LEU A C 1
ATOM 790 O O . LEU A 1 98 ? -12.813 -4.628 -2.263 1.00 91.00 98 LEU A O 1
ATOM 794 N N . GLU A 1 99 ? -13.807 -3.997 -0.360 1.00 89.31 99 GLU A N 1
ATOM 795 C CA . GLU A 1 99 ? -14.900 -3.273 -1.014 1.00 89.31 99 GLU A CA 1
ATOM 796 C C . GLU A 1 99 ? -14.400 -2.010 -1.739 1.00 89.31 99 GLU A C 1
ATOM 798 O O . GLU A 1 99 ? -14.928 -1.614 -2.773 1.00 89.31 99 GLU A O 1
ATOM 803 N N . SER A 1 100 ? -13.327 -1.405 -1.225 1.00 84.38 100 SER A N 1
ATOM 804 C CA . SER A 1 100 ? -12.702 -0.208 -1.804 1.00 84.38 100 SER A CA 1
ATOM 805 C C . SER A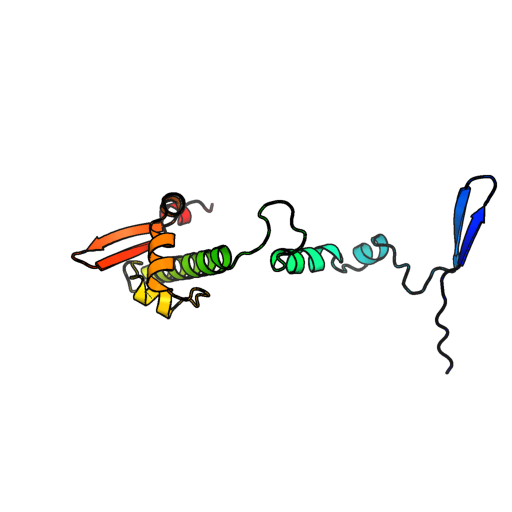 1 100 ? -11.538 -0.486 -2.767 1.00 84.38 100 SER A C 1
ATOM 807 O O . SER A 1 100 ? -11.138 0.403 -3.519 1.00 84.38 100 SER A O 1
ATOM 809 N N . CYS A 1 101 ? -10.949 -1.685 -2.721 1.00 84.94 101 CYS A N 1
ATOM 810 C CA . CYS A 1 101 ? -9.731 -2.035 -3.445 1.00 84.94 101 CYS A CA 1
ATOM 811 C C . CYS A 1 101 ? -9.958 -3.259 -4.328 1.00 84.94 101 CYS A C 1
ATOM 813 O O . CYS A 1 101 ? -10.158 -4.365 -3.831 1.00 84.94 101 CYS A O 1
ATOM 815 N N . GLU A 1 102 ? -9.792 -3.087 -5.636 1.00 78.94 102 GLU A N 1
ATOM 816 C CA . GLU A 1 102 ? -9.717 -4.215 -6.558 1.00 78.94 102 GLU A CA 1
ATOM 817 C C . GLU A 1 102 ? -8.432 -5.022 -6.306 1.00 78.94 102 GLU A C 1
ATOM 819 O O . GLU A 1 102 ? -7.349 -4.466 -6.080 1.00 78.94 102 GLU A O 1
ATOM 824 N N . THR A 1 103 ? -8.548 -6.351 -6.313 1.00 80.12 103 THR A N 1
ATOM 825 C CA . THR A 1 103 ? -7.421 -7.257 -6.067 1.00 80.12 103 THR A CA 1
ATOM 826 C C . THR A 1 103 ? -7.341 -8.314 -7.157 1.00 80.12 103 THR A C 1
ATOM 828 O O . THR A 1 103 ? -8.354 -8.813 -7.634 1.00 80.12 103 THR A O 1
ATOM 831 N N . TYR A 1 104 ? -6.117 -8.700 -7.505 1.00 76.69 104 TYR A N 1
ATOM 832 C CA . TYR A 1 104 ? -5.844 -9.707 -8.536 1.00 76.69 104 TYR A CA 1
ATOM 833 C C . TYR A 1 104 ? -5.710 -11.127 -7.961 1.00 76.69 104 TYR A C 1
ATOM 835 O O . TYR A 1 104 ? -5.260 -12.044 -8.645 1.00 76.69 104 TYR A O 1
ATOM 843 N N . TYR A 1 105 ? -6.029 -11.316 -6.678 1.00 80.94 105 TYR A N 1
ATOM 844 C CA . TYR A 1 105 ? -5.855 -12.590 -5.989 1.00 80.94 105 TYR A CA 1
ATOM 845 C C . TYR A 1 105 ? -7.126 -13.429 -6.059 1.00 80.94 105 TYR A C 1
ATOM 847 O O . TYR A 1 105 ? -8.205 -12.950 -5.733 1.00 80.94 105 TYR A O 1
ATOM 855 N N . ALA A 1 106 ? -6.979 -14.725 -6.341 1.00 80.94 106 ALA A N 1
ATOM 856 C CA . ALA A 1 106 ? -8.091 -15.677 -6.284 1.00 80.94 106 ALA A CA 1
ATOM 857 C C . ALA A 1 106 ? -8.721 -15.792 -4.878 1.00 80.94 106 ALA A C 1
ATOM 859 O O . ALA A 1 106 ? -9.895 -16.120 -4.744 1.00 80.94 106 ALA A O 1
ATOM 860 N N . LYS A 1 107 ? -7.939 -15.533 -3.817 1.00 88.44 107 LYS A N 1
ATOM 861 C CA . LYS A 1 107 ? -8.378 -15.565 -2.408 1.00 88.44 107 LYS A CA 1
ATOM 862 C C . LYS A 1 107 ? -8.072 -14.233 -1.714 1.00 88.44 107 LYS A C 1
ATOM 864 O O . LYS A 1 107 ? -7.161 -14.157 -0.885 1.00 88.44 107 LYS A O 1
ATOM 869 N N . PRO A 1 108 ? -8.827 -13.173 -2.034 1.00 87.25 108 PRO A N 1
ATOM 870 C CA . PRO A 1 108 ? -8.436 -11.803 -1.724 1.00 87.25 108 PRO A CA 1
ATOM 871 C C . PRO A 1 108 ? -8.362 -11.521 -0.221 1.00 87.25 108 PRO A C 1
ATOM 873 O O . PRO A 1 108 ? -7.396 -10.925 0.248 1.00 87.25 108 PRO A O 1
ATOM 876 N N . ARG A 1 109 ? -9.302 -12.046 0.573 1.00 89.50 109 ARG A N 1
ATOM 877 C CA . ARG A 1 109 ? -9.329 -11.865 2.036 1.00 89.50 109 ARG A CA 1
ATOM 878 C C . ARG A 1 109 ? -8.074 -12.388 2.727 1.00 89.50 109 ARG A C 1
ATOM 880 O O . ARG A 1 109 ? -7.479 -11.682 3.539 1.00 89.50 109 ARG A O 1
ATOM 887 N N . THR A 1 110 ? -7.663 -13.613 2.409 1.00 90.06 110 THR A N 1
ATOM 888 C CA . THR A 1 110 ? -6.484 -14.238 3.021 1.00 90.06 110 THR A CA 1
ATOM 889 C C . THR A 1 110 ? -5.211 -13.515 2.603 1.00 90.06 110 THR A C 1
ATOM 891 O O . THR A 1 110 ? -4.397 -13.183 3.462 1.00 90.06 110 THR A O 1
ATOM 894 N N . SER A 1 111 ? -5.074 -13.205 1.311 1.00 90.31 111 SER A N 1
ATOM 895 C CA . SER A 1 111 ? -3.908 -12.495 0.785 1.00 90.31 111 SER A CA 1
ATOM 896 C C . SER A 1 111 ? -3.774 -11.096 1.387 1.00 90.31 111 SER A C 1
ATOM 898 O O . SER A 1 111 ? -2.705 -10.745 1.876 1.00 90.31 111 SER A O 1
ATOM 900 N N . VAL A 1 112 ? -4.855 -10.312 1.442 1.00 90.44 112 VAL A N 1
ATOM 901 C CA . VAL A 1 112 ? -4.837 -8.970 2.047 1.00 90.44 112 VAL A CA 1
ATOM 902 C C . VAL A 1 112 ? -4.535 -9.034 3.544 1.00 90.44 112 VAL A C 1
ATOM 904 O O . VAL A 1 112 ? -3.726 -8.250 4.035 1.00 90.44 112 VAL A O 1
ATOM 907 N N . MET A 1 113 ? -5.099 -10.004 4.268 1.00 91.44 113 MET A N 1
ATOM 908 C CA . MET A 1 113 ? -4.783 -10.213 5.685 1.00 91.44 113 MET A CA 1
ATOM 909 C C . MET A 1 113 ? -3.295 -10.525 5.904 1.00 91.44 113 MET A C 1
ATOM 911 O O . MET A 1 113 ? -2.691 -9.997 6.836 1.00 91.44 113 MET A O 1
ATOM 915 N N . GLN A 1 114 ? -2.697 -11.368 5.056 1.00 90.50 114 GLN A N 1
ATOM 916 C CA . GLN A 1 114 ? -1.266 -11.678 5.112 1.00 90.50 114 GLN A CA 1
ATOM 917 C C . GLN A 1 114 ? -0.416 -10.442 4.813 1.00 90.50 114 GLN A C 1
ATOM 919 O O . GLN A 1 114 ? 0.508 -10.155 5.568 1.00 90.50 114 GLN A O 1
ATOM 924 N N . ILE A 1 115 ? -0.768 -9.674 3.776 1.00 90.50 115 ILE A N 1
ATOM 925 C CA . ILE A 1 115 ? -0.082 -8.427 3.414 1.00 90.50 115 ILE A CA 1
ATOM 926 C C . ILE A 1 115 ? -0.090 -7.448 4.591 1.00 90.50 115 ILE A C 1
ATOM 928 O O . ILE A 1 115 ? 0.959 -6.940 4.976 1.00 90.50 115 ILE A O 1
ATOM 932 N N . LEU A 1 116 ? -1.258 -7.193 5.182 1.00 91.38 116 LEU A N 1
ATOM 933 C CA . LEU A 1 116 ? -1.412 -6.220 6.267 1.00 91.38 116 LEU A CA 1
ATOM 934 C C . LEU A 1 116 ? -0.703 -6.641 7.561 1.00 91.38 116 LEU A C 1
ATOM 936 O O . LEU A 1 116 ? -0.298 -5.785 8.343 1.00 91.38 116 LEU A O 1
ATOM 940 N N . ARG A 1 117 ? -0.553 -7.949 7.798 1.00 90.56 117 ARG A N 1
ATOM 941 C CA . ARG A 1 117 ? 0.139 -8.493 8.979 1.00 90.56 117 ARG A CA 1
ATOM 942 C C . ARG A 1 117 ? 1.634 -8.706 8.780 1.00 90.56 117 ARG A C 1
ATOM 944 O O . ARG A 1 117 ? 2.315 -9.009 9.755 1.00 90.56 117 ARG A O 1
ATOM 951 N N . PHE A 1 118 ? 2.125 -8.580 7.552 1.00 91.00 118 PHE A N 1
ATOM 952 C CA . PHE A 1 118 ? 3.529 -8.786 7.236 1.00 91.00 118 PHE A CA 1
ATOM 953 C C . PHE A 1 118 ? 4.412 -7.800 8.008 1.00 91.00 118 PHE A C 1
ATOM 955 O O . PHE A 1 118 ? 4.088 -6.613 8.097 1.00 91.00 118 PHE A O 1
ATOM 962 N N . ASP A 1 119 ? 5.519 -8.286 8.570 1.00 87.44 119 ASP A N 1
ATOM 963 C CA . ASP A 1 119 ? 6.320 -7.514 9.523 1.00 87.44 119 ASP A CA 1
ATOM 964 C C . ASP A 1 119 ? 6.877 -6.224 8.915 1.00 87.44 119 ASP A C 1
ATOM 966 O O . ASP A 1 119 ? 6.756 -5.161 9.527 1.00 87.44 119 ASP A O 1
ATOM 970 N N . ASP A 1 120 ? 7.339 -6.270 7.665 1.00 85.06 120 ASP A N 1
ATOM 971 C CA . ASP A 1 120 ? 7.838 -5.081 6.960 1.00 85.06 120 ASP A CA 1
ATOM 972 C C . ASP A 1 120 ? 6.753 -4.007 6.786 1.00 85.06 120 ASP A C 1
ATOM 974 O O . ASP A 1 120 ? 7.034 -2.805 6.741 1.00 85.06 120 ASP A O 1
ATOM 978 N N . ASN A 1 121 ? 5.482 -4.419 6.729 1.00 88.25 121 ASN A N 1
ATOM 979 C CA . ASN A 1 121 ? 4.355 -3.509 6.556 1.00 88.25 121 ASN A CA 1
ATOM 980 C C . ASN A 1 121 ? 3.904 -2.845 7.861 1.00 88.25 121 ASN A C 1
ATOM 982 O O . ASN A 1 121 ? 3.227 -1.814 7.813 1.00 88.25 121 ASN A O 1
ATOM 986 N N . LYS A 1 122 ? 4.360 -3.329 9.022 1.00 87.06 122 LYS A N 1
ATOM 987 C CA . LYS A 1 122 ? 4.134 -2.669 10.320 1.00 87.06 122 LYS A CA 1
ATOM 988 C C . LYS A 1 122 ? 4.778 -1.286 10.395 1.00 87.06 122 LYS A C 1
ATOM 990 O O . LYS A 1 122 ? 4.435 -0.497 11.271 1.00 87.06 122 LYS A O 1
ATOM 995 N N . THR A 1 123 ? 5.706 -0.961 9.495 1.00 89.38 123 THR A N 1
ATOM 996 C CA . THR A 1 123 ? 6.319 0.374 9.395 1.00 89.38 123 THR A CA 1
ATOM 997 C C . THR A 1 123 ? 5.310 1.462 9.028 1.00 89.38 123 THR A C 1
ATOM 999 O O . THR A 1 123 ? 5.447 2.591 9.491 1.00 89.38 123 THR A O 1
ATOM 1002 N N . TRP A 1 124 ? 4.271 1.129 8.257 1.00 89.94 124 TRP A N 1
ATOM 1003 C CA . TRP A 1 124 ? 3.267 2.081 7.767 1.00 89.94 124 TRP A CA 1
ATOM 1004 C C . TRP A 1 124 ? 1.822 1.696 8.117 1.00 89.94 124 TRP A C 1
ATOM 1006 O O . TRP A 1 124 ? 0.942 2.552 8.033 1.00 89.94 124 TRP A O 1
ATOM 1016 N N . CYS A 1 125 ? 1.570 0.451 8.529 1.00 92.19 125 CYS A N 1
ATOM 1017 C CA . CYS A 1 125 ? 0.260 -0.047 8.938 1.00 92.19 125 CYS A CA 1
ATOM 1018 C C . CYS A 1 125 ? 0.206 -0.302 10.451 1.00 92.19 125 CYS A C 1
ATOM 1020 O O . CYS A 1 125 ? 1.105 -0.906 11.035 1.00 92.19 125 CYS A O 1
ATOM 1022 N N . GLU A 1 126 ? -0.882 0.124 11.079 1.00 92.06 126 GLU A N 1
ATOM 1023 C CA . GLU A 1 126 ? -1.287 -0.262 12.427 1.00 92.06 126 GLU A CA 1
ATOM 1024 C C . GLU A 1 126 ? -2.318 -1.378 12.329 1.00 92.06 126 GLU A C 1
ATOM 1026 O O . GLU A 1 126 ? -3.155 -1.384 11.425 1.00 92.06 126 GLU A O 1
ATOM 1031 N N . SER A 1 127 ? -2.275 -2.315 13.271 1.00 92.44 127 SER A N 1
ATOM 1032 C CA . SER A 1 127 ? -3.270 -3.373 13.389 1.00 92.44 127 SER A CA 1
ATOM 1033 C C . SER A 1 127 ? -3.772 -3.440 14.820 1.00 92.44 127 SER A C 1
ATOM 1035 O O . SER A 1 127 ? -2.971 -3.465 15.753 1.00 92.44 127 SER A O 1
ATOM 1037 N N . ARG A 1 128 ? -5.085 -3.537 14.991 1.00 91.25 128 ARG A N 1
ATOM 1038 C CA . ARG A 1 128 ? -5.741 -3.710 16.286 1.00 91.25 128 ARG A CA 1
ATOM 1039 C C . ARG A 1 128 ? -6.745 -4.847 16.190 1.00 91.25 128 ARG A C 1
ATOM 1041 O O . ARG A 1 128 ? -7.415 -5.024 15.177 1.00 91.25 128 ARG A O 1
ATOM 1048 N N . LYS A 1 129 ? -6.874 -5.622 17.262 1.00 92.25 129 LYS A N 1
ATOM 1049 C CA . LYS A 1 129 ? -7.896 -6.663 17.381 1.00 92.25 129 LYS A CA 1
ATOM 1050 C C . LYS A 1 129 ? -8.935 -6.226 18.408 1.00 92.25 129 LYS A C 1
ATOM 1052 O O . LYS A 1 129 ? -8.573 -5.851 19.517 1.00 92.25 129 LYS A O 1
ATOM 1057 N N . VAL A 1 130 ? -10.210 -6.267 18.034 1.00 91.25 130 VAL A N 1
ATOM 1058 C CA . VAL A 1 130 ? -11.346 -6.008 18.931 1.00 91.25 130 VAL A CA 1
ATOM 1059 C C . VAL A 1 130 ? -12.259 -7.223 18.849 1.00 91.25 130 VAL A C 1
ATOM 1061 O O . VAL A 1 130 ? -12.848 -7.505 17.804 1.00 91.25 130 VAL A O 1
ATOM 1064 N N . GLY A 1 131 ? -12.307 -8.007 19.928 1.00 91.00 131 GLY A N 1
ATOM 1065 C CA . GLY A 1 131 ? -12.977 -9.307 19.927 1.00 91.00 131 GLY A CA 1
ATOM 1066 C C . GLY A 1 131 ? -12.379 -10.257 18.881 1.00 91.00 131 GLY A C 1
ATOM 1067 O O . GLY A 1 131 ? -11.189 -10.576 18.917 1.00 91.00 131 GLY A O 1
ATOM 1068 N N . ARG A 1 132 ? -13.209 -10.716 17.935 1.00 89.69 132 ARG A N 1
ATOM 1069 C CA . ARG A 1 132 ? -12.795 -11.602 16.827 1.00 89.69 132 ARG A CA 1
ATOM 1070 C C . ARG A 1 132 ? -12.399 -10.853 15.550 1.00 89.69 132 ARG A C 1
ATOM 1072 O O . ARG A 1 132 ? -11.914 -11.486 14.616 1.00 89.69 132 ARG A O 1
ATOM 1079 N N . VAL A 1 133 ? -12.566 -9.531 15.509 1.00 90.44 133 VAL A N 1
ATOM 1080 C CA . VAL A 1 133 ? -12.359 -8.720 14.303 1.00 90.44 133 VAL A CA 1
ATOM 1081 C C . VAL A 1 133 ? -11.005 -8.014 14.356 1.00 90.44 133 VAL A C 1
ATOM 1083 O O . VAL A 1 133 ? -10.591 -7.494 15.396 1.00 90.44 133 VAL A O 1
ATOM 1086 N N . CYS A 1 134 ? -10.303 -8.006 13.222 1.00 91.75 134 CYS A N 1
ATOM 1087 C CA . CYS A 1 134 ? -9.065 -7.256 13.038 1.00 91.75 134 CYS A CA 1
ATOM 1088 C C . CYS A 1 134 ? -9.331 -5.987 12.233 1.00 91.75 134 CYS A C 1
ATOM 1090 O O . CYS A 1 134 ? -9.936 -6.041 11.162 1.00 91.75 134 CYS A O 1
ATOM 1092 N N . TYR A 1 135 ? -8.817 -4.885 12.756 1.00 93.00 135 TYR A N 1
ATOM 1093 C CA . TYR A 1 135 ? -8.877 -3.556 12.181 1.00 93.00 135 TYR A CA 1
ATOM 1094 C C . TYR A 1 135 ? -7.470 -3.096 11.824 1.00 93.00 135 TYR A C 1
ATOM 1096 O O . TYR A 1 135 ? -6.504 -3.416 12.523 1.00 93.00 135 TYR A O 1
ATOM 1104 N N . PHE A 1 136 ? -7.371 -2.330 10.749 1.00 93.81 136 PHE A N 1
ATOM 1105 C CA . PHE A 1 136 ? -6.130 -1.834 10.181 1.00 93.81 136 PHE A CA 1
ATOM 1106 C C . PHE A 1 136 ? -6.249 -0.347 9.883 1.00 93.81 136 PHE A C 1
ATOM 1108 O O . PHE A 1 136 ? -7.319 0.128 9.509 1.00 93.81 136 PHE A O 1
ATOM 1115 N N . ARG A 1 137 ? -5.153 0.387 10.055 1.00 91.94 137 ARG A N 1
ATOM 1116 C CA . ARG A 1 137 ? -5.097 1.834 9.825 1.00 91.94 137 ARG A CA 1
ATOM 1117 C C . ARG A 1 137 ? -3.715 2.246 9.338 1.00 91.94 137 ARG A C 1
ATOM 1119 O O . ARG A 1 137 ? -2.727 1.580 9.631 1.00 91.94 137 ARG A O 1
ATOM 1126 N N . TYR A 1 138 ? -3.625 3.347 8.599 1.00 91.69 138 TYR A N 1
ATOM 1127 C CA . TYR A 1 138 ? -2.338 3.931 8.221 1.00 91.69 138 TYR A CA 1
ATOM 1128 C C . TYR A 1 138 ? -1.712 4.705 9.398 1.00 91.69 138 TYR A C 1
ATOM 1130 O O . TYR A 1 138 ? -2.410 5.460 10.070 1.00 91.69 138 TYR A O 1
ATOM 1138 N N . LYS A 1 139 ? -0.402 4.566 9.638 1.00 88.50 139 LYS A N 1
ATOM 1139 C CA . LYS A 1 139 ? 0.289 5.274 10.734 1.00 88.50 139 LYS A CA 1
ATOM 1140 C C . LYS A 1 139 ? 0.300 6.787 10.531 1.00 88.50 139 LYS A C 1
ATOM 1142 O O . LYS A 1 139 ? 0.797 7.286 9.519 1.00 88.50 139 LYS A O 1
ATOM 1147 N N . GLU A 1 140 ? -0.157 7.524 11.539 1.00 72.00 140 GLU A N 1
ATOM 1148 C CA . GLU A 1 140 ? -0.213 8.990 11.504 1.00 72.00 140 GLU A CA 1
ATOM 1149 C C . GLU A 1 140 ? 1.171 9.648 11.655 1.00 72.00 140 GLU A C 1
ATOM 1151 O O . GLU A 1 140 ? 1.405 10.739 11.137 1.00 72.00 140 GLU A O 1
ATOM 1156 N N . THR A 1 141 ? 2.138 8.973 12.286 1.00 67.38 141 THR A N 1
ATOM 1157 C CA . THR A 1 141 ? 3.510 9.490 12.459 1.00 67.38 141 THR A CA 1
ATOM 1158 C C . THR A 1 141 ? 4.197 9.807 11.127 1.00 67.38 141 THR A C 1
ATOM 1160 O O . THR A 1 141 ? 4.958 10.767 11.038 1.00 67.38 141 THR A O 1
ATOM 1163 N N . LEU A 1 142 ? 3.852 9.082 10.058 1.00 59.06 142 LEU A N 1
ATOM 1164 C CA . LEU A 1 142 ? 4.332 9.333 8.695 1.00 59.06 142 LEU A CA 1
ATOM 1165 C C . LEU A 1 142 ? 3.686 10.567 8.028 1.00 59.06 142 LEU A C 1
ATOM 1167 O O . LEU A 1 142 ? 4.151 10.996 6.974 1.00 59.06 142 LEU A O 1
ATOM 1171 N N . ARG A 1 143 ? 2.618 11.140 8.605 1.00 56.88 143 ARG A N 1
ATOM 1172 C CA . ARG A 1 143 ? 1.948 12.362 8.115 1.00 56.88 143 ARG A CA 1
ATOM 1173 C C . ARG A 1 143 ? 2.679 13.629 8.562 1.00 56.88 143 ARG A C 1
ATOM 1175 O O . ARG A 1 143 ? 2.782 14.564 7.778 1.00 56.88 143 ARG A O 1
ATOM 1182 N N . LYS A 1 144 ? 3.202 13.648 9.793 1.00 53.78 144 LYS A N 1
ATOM 1183 C CA . LYS A 1 144 ? 3.831 14.833 10.415 1.00 53.78 144 LYS A CA 1
ATOM 1184 C C . LYS A 1 144 ? 5.251 15.136 9.906 1.00 53.78 144 LYS A C 1
ATOM 1186 O O . LYS A 1 144 ? 5.801 16.173 10.245 1.00 53.78 144 LYS A O 1
ATOM 1191 N N . GLY A 1 145 ? 5.832 14.258 9.085 1.00 45.09 145 GLY A N 1
ATOM 1192 C CA . GLY A 1 145 ? 7.193 14.385 8.546 1.00 45.09 145 GLY A CA 1
ATOM 1193 C C . GLY A 1 145 ? 7.322 15.121 7.207 1.00 45.09 145 GLY A C 1
ATOM 1194 O O . GLY A 1 145 ? 8.343 14.971 6.545 1.00 45.09 145 GLY A O 1
ATOM 1195 N N . LYS A 1 146 ? 6.304 15.868 6.766 1.00 39.78 146 LYS A N 1
ATOM 1196 C CA . LYS A 1 146 ? 6.427 16.792 5.629 1.00 39.78 146 LYS A CA 1
ATOM 1197 C C . LYS A 1 146 ? 6.378 18.226 6.150 1.00 39.78 146 LYS A C 1
ATOM 1199 O O . LYS A 1 146 ? 5.289 18.770 6.315 1.00 39.78 146 LYS A O 1
ATOM 1204 N N . ILE A 1 147 ? 7.563 18.760 6.442 1.00 37.03 147 ILE A N 1
ATOM 1205 C CA . ILE A 1 147 ? 7.854 20.199 6.448 1.00 37.03 147 ILE A CA 1
ATOM 1206 C C . ILE A 1 147 ? 8.254 20.560 5.019 1.00 37.03 147 ILE A C 1
ATOM 1208 O O . ILE A 1 147 ? 9.030 19.768 4.433 1.00 37.03 147 ILE A O 1
#